Protein AF-A0A078LH61-F1 (afdb_monomer)

Mean predicted aligned error: 2.23 Å

Radius of gyration: 10.16 Å; Cα contacts (8 Å, |Δi|>4): 48; chains: 1; bounding box: 21×17×28 Å

Secondary structure (DSSP, 8-state):
--TTGGGTT-EEEHHHHHHHHHHTT--HHHHHHHH-S-SEEEHHHHHHHTT-

Structure (mmCIF, N/CA/C/O backbone):
data_AF-A0A078LH61-F1
#
_entry.id   AF-A0A078LH61-F1
#
loop_
_atom_site.group_PDB
_atom_site.id
_atom_site.type_symbol
_atom_site.label_atom_id
_atom_site.label_alt_id
_atom_site.label_comp_id
_atom_site.label_asym_id
_atom_site.label_entity_id
_atom_site.label_seq_id
_atom_site.pdbx_PDB_ins_code
_atom_site.Cartn_x
_atom_site.Cartn_y
_atom_site.Cartn_z
_atom_site.occupancy
_atom_site.B_iso_or_equiv
_atom_site.auth_seq_id
_atom_site.auth_comp_id
_atom_site.auth_asym_id
_atom_site.auth_atom_id
_atom_site.pdbx_PDB_model_num
ATOM 1 N N . MET A 1 1 ? 9.729 7.721 18.403 1.00 70.00 1 MET A N 1
ATOM 2 C CA . MET A 1 1 ? 8.708 7.038 17.602 1.00 70.00 1 MET A CA 1
ATOM 3 C C . MET A 1 1 ? 9.154 7.102 16.159 1.00 70.00 1 MET A C 1
ATOM 5 O O . MET A 1 1 ? 9.306 8.202 15.631 1.00 70.00 1 MET A O 1
ATOM 9 N N . THR A 1 2 ? 9.506 5.961 15.582 1.00 90.50 2 THR A N 1
ATOM 10 C CA . THR A 1 2 ? 9.854 5.860 14.161 1.00 90.50 2 THR A CA 1
ATOM 11 C C . THR A 1 2 ? 8.586 5.922 13.307 1.00 90.50 2 THR A C 1
ATOM 13 O O . THR A 1 2 ? 7.473 5.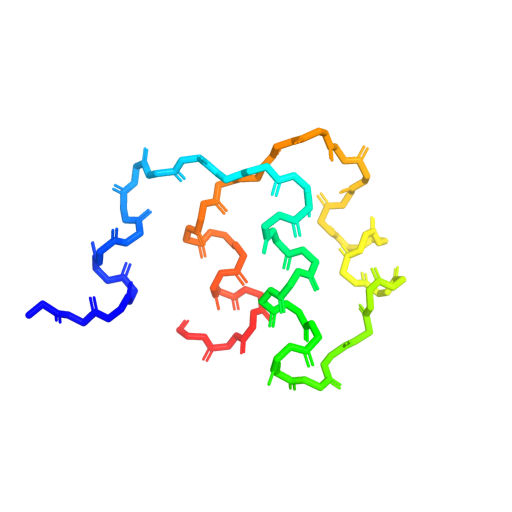775 13.814 1.00 90.50 2 THR A O 1
ATOM 16 N N . TYR A 1 3 ? 8.740 6.144 12.002 1.00 88.38 3 TYR A N 1
ATOM 17 C CA . TYR A 1 3 ? 7.602 6.099 11.082 1.00 88.38 3 TYR A CA 1
ATOM 18 C C . TYR A 1 3 ? 6.939 4.709 11.061 1.00 88.38 3 TYR A C 1
ATOM 20 O O . TYR A 1 3 ? 5.715 4.612 11.065 1.00 88.38 3 TYR A O 1
ATOM 28 N N . TYR A 1 4 ? 7.738 3.644 11.155 1.00 92.12 4 TYR A N 1
ATOM 29 C CA . TYR A 1 4 ? 7.253 2.268 11.251 1.00 92.12 4 TYR A CA 1
ATOM 30 C C . TYR A 1 4 ? 6.430 2.005 12.523 1.00 92.12 4 TYR A C 1
ATOM 32 O O . TYR A 1 4 ? 5.335 1.452 12.453 1.00 92.12 4 TYR A O 1
ATOM 40 N N . GLU A 1 5 ? 6.912 2.459 13.685 1.00 92.19 5 GLU A N 1
ATOM 41 C CA . GLU A 1 5 ? 6.172 2.348 14.953 1.00 92.19 5 GLU A CA 1
ATOM 42 C C . GLU A 1 5 ? 4.853 3.129 14.914 1.00 92.19 5 GLU A C 1
ATOM 44 O O . GLU A 1 5 ? 3.871 2.717 15.520 1.00 92.19 5 GLU A O 1
ATOM 49 N N . SER A 1 6 ? 4.803 4.250 14.185 1.00 91.88 6 SER A N 1
ATOM 50 C CA . SER A 1 6 ? 3.573 5.041 14.044 1.00 91.88 6 SER A CA 1
ATOM 51 C C . SER A 1 6 ? 2.496 4.394 13.170 1.00 91.88 6 SER A C 1
ATOM 53 O O . SER A 1 6 ? 1.374 4.886 13.148 1.00 91.88 6 SER A O 1
ATOM 55 N N . ALA A 1 7 ? 2.830 3.322 12.449 1.00 93.94 7 ALA A N 1
ATOM 56 C CA . ALA A 1 7 ? 1.907 2.602 11.578 1.00 93.94 7 ALA A CA 1
ATOM 57 C C . ALA A 1 7 ? 1.266 1.371 12.248 1.00 93.94 7 ALA A C 1
ATOM 59 O O . ALA A 1 7 ? 0.431 0.715 11.629 1.00 93.94 7 ALA A O 1
ATOM 60 N N . GLU A 1 8 ? 1.659 1.026 13.477 1.00 95.31 8 GLU A N 1
ATOM 61 C CA . GLU A 1 8 ? 1.156 -0.163 14.172 1.00 95.31 8 GLU A CA 1
ATOM 62 C C . GLU A 1 8 ? -0.362 -0.094 14.395 1.00 95.31 8 GLU A C 1
ATOM 64 O O . GLU A 1 8 ? -0.872 0.836 15.016 1.00 95.31 8 GLU A O 1
ATOM 69 N N . GLY A 1 9 ? -1.087 -1.091 13.875 1.00 94.56 9 GLY A N 1
ATOM 70 C CA . GLY A 1 9 ? -2.548 -1.176 13.977 1.00 94.56 9 GLY A CA 1
ATOM 71 C C . GLY A 1 9 ? -3.319 -0.199 13.081 1.00 94.56 9 GLY A C 1
ATOM 72 O O . GLY A 1 9 ? -4.550 -0.173 13.133 1.00 94.56 9 GLY A O 1
ATOM 73 N N . GLU A 1 10 ? -2.630 0.584 12.249 1.00 96.88 10 GLU A N 1
ATOM 74 C CA . GLU A 1 10 ? -3.255 1.537 11.337 1.00 96.88 10 GLU A CA 1
ATOM 75 C C . GLU A 1 10 ? -3.639 0.872 10.013 1.00 96.88 10 GLU A C 1
ATOM 77 O O . GLU A 1 10 ? -2.879 0.115 9.410 1.00 96.88 10 GLU A O 1
ATOM 82 N N . THR A 1 11 ? -4.826 1.205 9.511 1.00 97.94 11 THR A N 1
ATOM 83 C CA . THR A 1 11 ? -5.286 0.783 8.183 1.00 97.94 11 THR A CA 1
ATOM 84 C C . THR A 1 11 ? -5.356 1.992 7.265 1.00 97.94 11 THR A C 1
ATOM 86 O O . THR A 1 11 ? -6.013 2.987 7.570 1.00 97.94 11 THR A O 1
ATOM 89 N N . ILE A 1 12 ? -4.719 1.900 6.100 1.00 97.88 12 ILE A N 1
ATOM 90 C CA . ILE A 1 12 ? -4.706 2.966 5.099 1.00 97.88 12 ILE A CA 1
ATOM 91 C C . ILE A 1 12 ? -5.509 2.582 3.861 1.00 97.88 12 ILE A C 1
ATOM 93 O O . ILE A 1 12 ? -5.615 1.417 3.485 1.00 97.88 12 ILE A O 1
ATOM 97 N N . THR A 1 13 ? -6.077 3.581 3.192 1.00 98.50 13 THR A N 1
ATOM 98 C CA . THR A 1 13 ? -6.780 3.376 1.922 1.00 98.50 13 THR A CA 1
ATOM 99 C C . THR A 1 13 ? -5.806 2.985 0.811 1.00 98.50 13 THR A C 1
ATOM 101 O O . THR A 1 13 ? -4.631 3.358 0.837 1.00 98.50 13 THR A O 1
ATOM 104 N N . LYS A 1 14 ? -6.314 2.335 -0.242 1.00 98.19 14 LYS A N 1
ATOM 105 C CA . LYS A 1 14 ? -5.551 2.083 -1.476 1.00 98.19 14 LYS A CA 1
ATOM 106 C C . LYS A 1 14 ? -4.877 3.340 -2.012 1.00 98.19 14 LYS A C 1
ATOM 108 O O . LYS A 1 14 ? -3.696 3.321 -2.332 1.00 98.19 14 LYS A O 1
ATOM 113 N N . SER A 1 15 ? -5.603 4.457 -2.068 1.00 98.19 15 SER A N 1
ATOM 114 C CA . SER A 1 15 ? -5.045 5.724 -2.548 1.00 98.19 15 SER A CA 1
ATOM 115 C C . SER A 1 15 ? -3.851 6.190 -1.713 1.00 98.19 15 SER A C 1
ATOM 117 O O . SER A 1 15 ? -2.869 6.669 -2.277 1.00 98.19 15 SER A O 1
ATOM 119 N N . ARG A 1 16 ? -3.904 6.017 -0.387 1.00 98.00 16 ARG A N 1
ATOM 120 C CA . ARG A 1 16 ? -2.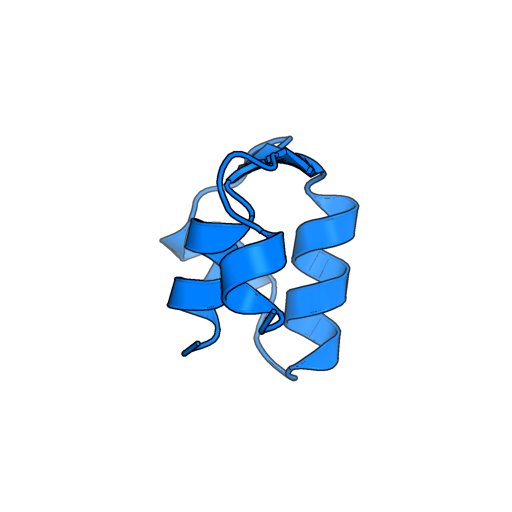801 6.351 0.516 1.00 98.00 16 ARG A CA 1
ATOM 121 C C . ARG A 1 16 ? -1.611 5.408 0.329 1.00 98.00 16 ARG A C 1
ATOM 123 O O . ARG A 1 16 ? -0.494 5.907 0.241 1.00 98.00 16 ARG A O 1
ATOM 130 N N . ALA A 1 17 ? -1.844 4.101 0.197 1.00 98.19 17 ALA A N 1
ATOM 131 C CA . ALA A 1 17 ? -0.788 3.123 -0.075 1.00 98.19 17 ALA A CA 1
ATOM 132 C C . ALA A 1 17 ? -0.056 3.433 -1.395 1.00 98.19 17 ALA A C 1
ATOM 134 O O . ALA A 1 17 ? 1.164 3.556 -1.408 1.00 98.19 17 ALA A O 1
ATOM 135 N N . LEU A 1 18 ? -0.793 3.696 -2.481 1.00 98.00 18 LEU A N 1
ATOM 136 C CA . LEU A 1 18 ? -0.209 4.048 -3.784 1.00 98.00 18 LEU A CA 1
ATOM 137 C C . LEU A 1 18 ? 0.549 5.386 -3.772 1.00 98.00 18 LEU A C 1
ATOM 139 O O . LEU A 1 18 ? 1.481 5.590 -4.549 1.00 98.00 18 LEU A O 1
ATOM 143 N N . ILE A 1 19 ? 0.168 6.330 -2.903 1.00 98.12 19 ILE A N 1
ATOM 144 C CA . ILE A 1 19 ? 0.968 7.544 -2.684 1.00 98.12 19 ILE A CA 1
ATOM 145 C C . ILE A 1 19 ? 2.322 7.178 -2.070 1.00 98.12 19 ILE A C 1
ATOM 147 O O . ILE A 1 19 ? 3.336 7.671 -2.555 1.00 98.12 19 ILE A O 1
ATOM 151 N N . GLU A 1 20 ? 2.363 6.322 -1.048 1.00 96.81 20 GLU A N 1
ATOM 152 C CA . GLU A 1 20 ? 3.633 5.914 -0.435 1.00 96.81 20 GLU A CA 1
ATOM 153 C C . GLU A 1 20 ? 4.502 5.112 -1.412 1.00 96.81 20 GLU A C 1
ATOM 155 O O . GLU A 1 20 ? 5.679 5.432 -1.560 1.00 96.81 20 GLU A O 1
ATOM 160 N N . VAL A 1 21 ? 3.922 4.179 -2.174 1.00 98.00 21 VAL A N 1
ATOM 161 C CA . VAL A 1 21 ? 4.630 3.425 -3.229 1.00 98.00 21 VAL A CA 1
ATOM 162 C C . VAL A 1 21 ? 5.296 4.369 -4.236 1.00 98.00 21 VAL A C 1
ATOM 164 O O . VAL A 1 21 ? 6.499 4.271 -4.482 1.00 98.00 21 VAL A O 1
ATOM 167 N N . ARG A 1 22 ? 4.561 5.368 -4.747 1.00 97.75 22 ARG A N 1
ATOM 168 C CA . ARG A 1 22 ? 5.120 6.379 -5.663 1.00 97.75 22 ARG A CA 1
ATOM 169 C C . ARG A 1 22 ? 6.217 7.226 -5.035 1.00 97.75 22 ARG A C 1
ATOM 171 O O . ARG A 1 22 ? 7.195 7.542 -5.707 1.00 97.75 22 ARG A O 1
ATOM 178 N N . ARG A 1 23 ? 6.071 7.613 -3.765 1.00 96.94 23 ARG A N 1
ATOM 179 C CA . ARG A 1 23 ? 7.082 8.418 -3.056 1.00 96.94 23 ARG A CA 1
ATOM 180 C C . ARG A 1 23 ? 8.402 7.671 -2.876 1.00 96.94 23 ARG A C 1
ATOM 182 O O . ARG A 1 23 ? 9.440 8.322 -2.828 1.00 96.94 23 ARG A O 1
ATOM 189 N N . HIS A 1 24 ? 8.357 6.343 -2.837 1.00 96.62 24 HIS A N 1
ATOM 190 C CA . HIS A 1 24 ? 9.532 5.474 -2.781 1.00 96.62 24 HIS A CA 1
ATOM 191 C C . HIS A 1 24 ? 10.062 5.076 -4.165 1.00 96.62 24 HIS A C 1
ATOM 193 O O . HIS A 1 24 ? 11.041 4.344 -4.257 1.00 96.62 24 HIS A O 1
ATOM 199 N N . GLY A 1 25 ? 9.442 5.559 -5.249 1.00 97.31 25 GLY A N 1
ATOM 200 C CA . GLY A 1 25 ? 9.839 5.215 -6.616 1.00 97.31 25 GLY A CA 1
ATOM 201 C C . GLY A 1 25 ? 9.561 3.758 -6.995 1.00 97.31 25 GLY A C 1
ATOM 202 O O . GLY A 1 25 ? 10.130 3.272 -7.969 1.00 97.31 25 GLY A O 1
ATOM 203 N N . ALA A 1 26 ? 8.703 3.069 -6.239 1.00 97.50 26 ALA A N 1
ATOM 204 C CA . ALA A 1 26 ? 8.329 1.684 -6.485 1.00 97.50 26 ALA A CA 1
ATOM 205 C C . ALA A 1 26 ? 7.148 1.576 -7.469 1.00 97.50 26 ALA A C 1
ATOM 207 O O . ALA A 1 26 ? 6.412 2.537 -7.715 1.00 97.50 26 ALA A O 1
ATOM 208 N N . SER A 1 27 ? 6.973 0.391 -8.057 1.00 97.94 27 SER A N 1
ATOM 209 C CA . SER A 1 27 ? 5.928 0.121 -9.046 1.00 97.94 27 SER A CA 1
ATOM 210 C C . SER A 1 27 ? 4.580 -0.143 -8.374 1.00 97.94 27 SER A C 1
ATOM 212 O O . SER A 1 27 ? 4.421 -1.118 -7.643 1.00 97.94 27 SER A O 1
ATOM 214 N N . GLU A 1 28 ? 3.569 0.678 -8.682 1.00 98.06 28 GLU A N 1
ATOM 215 C CA . GLU A 1 28 ? 2.188 0.440 -8.231 1.00 98.06 28 GLU A CA 1
ATOM 216 C C . GLU A 1 28 ? 1.658 -0.918 -8.710 1.00 98.06 28 GLU A C 1
ATOM 218 O O . GLU A 1 28 ? 0.964 -1.611 -7.975 1.00 98.06 28 GLU A O 1
ATOM 223 N N . SER A 1 29 ? 1.995 -1.315 -9.940 1.00 97.94 29 SER A N 1
ATOM 224 C CA . SER A 1 29 ? 1.543 -2.591 -10.505 1.00 97.94 29 SER A CA 1
ATOM 225 C C . SER A 1 29 ? 2.154 -3.804 -9.803 1.00 97.94 29 SER A C 1
ATOM 227 O O . SER A 1 29 ?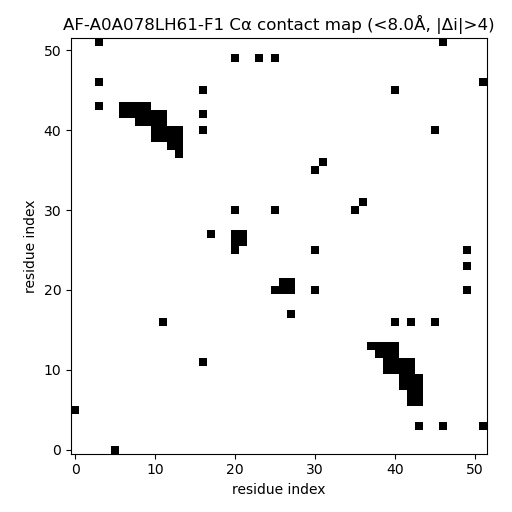 1.462 -4.799 -9.599 1.00 97.94 29 SER A O 1
ATOM 229 N N . GLU A 1 30 ? 3.420 -3.711 -9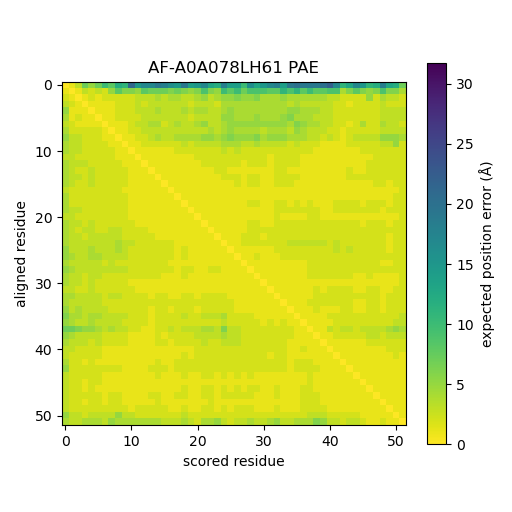.395 1.00 98.31 30 GLU A N 1
ATOM 230 C CA . GLU A 1 30 ? 4.114 -4.757 -8.638 1.00 98.31 30 GLU A CA 1
ATOM 231 C C . GLU A 1 30 ? 3.534 -4.853 -7.230 1.00 98.31 30 GLU A C 1
ATOM 233 O O . GLU A 1 30 ? 3.094 -5.923 -6.823 1.00 98.31 30 GLU A O 1
ATOM 238 N N . PHE A 1 31 ? 3.379 -3.707 -6.559 1.00 98.50 31 PHE A N 1
ATOM 239 C CA . PHE A 1 31 ? 2.721 -3.621 -5.259 1.00 98.50 31 PHE A CA 1
ATOM 240 C C . PHE A 1 31 ? 1.332 -4.274 -5.272 1.00 98.50 31 PHE A C 1
ATOM 242 O O . PHE A 1 31 ? 1.045 -5.124 -4.437 1.00 98.50 31 PHE A O 1
ATOM 249 N N . LEU A 1 32 ? 0.473 -3.932 -6.239 1.00 98.06 32 LEU A N 1
ATOM 250 C CA . LEU A 1 32 ? -0.877 -4.504 -6.340 1.00 98.06 32 LEU A CA 1
ATOM 251 C C . LEU A 1 32 ? -0.872 -5.993 -6.716 1.00 98.06 32 LEU A C 1
ATOM 253 O O . LEU A 1 32 ? -1.809 -6.707 -6.367 1.00 98.06 32 LEU A O 1
ATOM 257 N N . THR A 1 33 ? 0.156 -6.464 -7.423 1.00 98.19 33 THR A N 1
ATOM 258 C 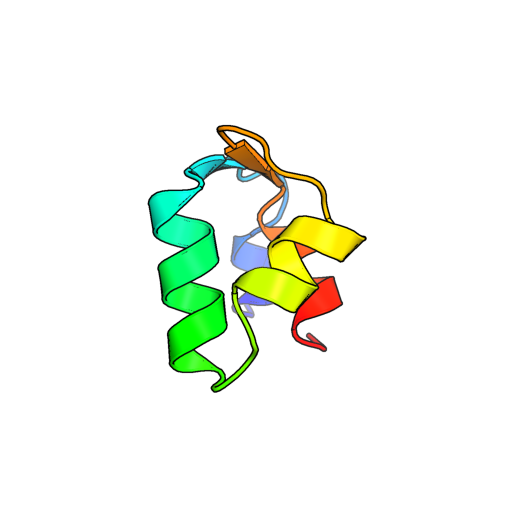CA . THR A 1 33 ? 0.306 -7.885 -7.768 1.00 98.19 33 THR A CA 1
ATOM 259 C C . THR A 1 33 ? 0.713 -8.707 -6.548 1.00 98.19 33 THR A C 1
ATOM 261 O O . THR A 1 33 ? 0.186 -9.799 -6.350 1.00 98.19 33 THR A O 1
ATOM 264 N N . GLU A 1 34 ? 1.615 -8.185 -5.717 1.00 97.94 34 GLU A N 1
ATOM 265 C CA . GLU A 1 34 ? 2.144 -8.903 -4.554 1.00 97.94 34 GLU A CA 1
ATOM 266 C C . GLU A 1 34 ? 1.259 -8.770 -3.311 1.00 97.94 34 GLU A C 1
ATOM 268 O O . GLU A 1 34 ? 0.995 -9.758 -2.629 1.00 97.94 34 GLU A O 1
ATOM 273 N N . MET A 1 35 ? 0.756 -7.565 -3.034 1.00 97.38 35 MET A N 1
ATOM 274 C CA . MET A 1 35 ? -0.090 -7.277 -1.868 1.00 97.38 35 MET A CA 1
ATOM 275 C C . MET A 1 35 ? -1.580 -7.534 -2.139 1.00 97.38 35 MET A C 1
ATOM 277 O O . MET A 1 35 ? -2.380 -7.596 -1.204 1.00 97.38 35 MET A O 1
ATOM 281 N N . GLY A 1 36 ? -1.951 -7.698 -3.413 1.00 97.88 36 GLY A N 1
ATOM 282 C CA . GLY A 1 36 ? -3.329 -7.829 -3.878 1.00 97.88 36 GLY A CA 1
ATOM 283 C C . GLY A 1 36 ? -4.035 -6.483 -4.052 1.00 97.88 36 GLY A C 1
ATOM 284 O O . GLY A 1 36 ? -3.771 -5.522 -3.335 1.00 97.88 36 GLY A O 1
ATOM 285 N N . ASP A 1 37 ? -4.978 -6.409 -4.998 1.00 97.62 37 ASP A N 1
ATOM 286 C CA . ASP A 1 37 ? -5.788 -5.206 -5.209 1.00 97.62 37 ASP A CA 1
ATOM 287 C C . ASP A 1 37 ? -6.983 -5.163 -4.243 1.00 97.62 37 ASP A C 1
ATOM 289 O O . ASP A 1 37 ? -8.055 -5.718 -4.503 1.00 97.62 37 ASP A O 1
ATOM 293 N N . THR A 1 38 ? -6.792 -4.485 -3.114 1.00 96.81 38 THR A N 1
ATOM 294 C CA . THR A 1 38 ? -7.828 -4.243 -2.106 1.00 96.81 38 THR A CA 1
ATOM 295 C C . THR A 1 38 ? -8.113 -2.748 -1.932 1.00 96.81 38 THR A C 1
ATOM 297 O O . THR A 1 38 ? -7.352 -1.873 -2.355 1.00 96.81 38 THR A O 1
ATOM 300 N N . GLN A 1 39 ? -9.231 -2.429 -1.271 1.00 97.56 39 GLN A N 1
ATOM 301 C CA . GLN A 1 39 ? -9.594 -1.045 -0.938 1.00 97.56 39 GLN A CA 1
ATOM 302 C C . GLN A 1 39 ? -8.759 -0.462 0.217 1.00 97.56 39 GLN A C 1
ATOM 304 O O . GLN A 1 39 ? -8.664 0.764 0.343 1.00 97.56 39 GLN A O 1
ATOM 309 N N . SER A 1 40 ? -8.157 -1.318 1.044 1.00 97.69 40 SER A N 1
ATOM 310 C CA . SER A 1 40 ? -7.432 -0.939 2.256 1.00 97.69 40 SER A CA 1
ATOM 311 C C . SER A 1 40 ? -6.312 -1.921 2.587 1.00 97.69 40 SER A C 1
ATOM 313 O O . SER A 1 40 ? -6.463 -3.126 2.384 1.00 97.69 40 SER A O 1
ATOM 315 N N . TYR A 1 41 ? -5.235 -1.400 3.165 1.00 98.12 41 TYR A N 1
ATOM 316 C CA . TYR A 1 41 ? -4.028 -2.141 3.514 1.00 98.12 41 TYR A CA 1
ATOM 317 C C . TYR A 1 41 ? -3.654 -1.859 4.965 1.00 98.12 41 TYR A C 1
ATOM 319 O O . TYR A 1 41 ? -3.847 -0.742 5.450 1.00 98.12 41 TYR A O 1
ATOM 327 N N . ASP A 1 42 ? -3.090 -2.860 5.630 1.00 98.12 42 ASP A N 1
ATOM 328 C CA . ASP A 1 42 ? -2.375 -2.647 6.883 1.00 98.12 42 ASP A CA 1
ATOM 329 C C . ASP A 1 42 ? -1.153 -1.756 6.618 1.00 98.12 42 ASP A C 1
ATOM 331 O O . ASP A 1 42 ? -0.377 -2.002 5.689 1.00 98.12 42 ASP A O 1
ATOM 335 N N . ALA A 1 43 ? -1.016 -0.678 7.386 1.00 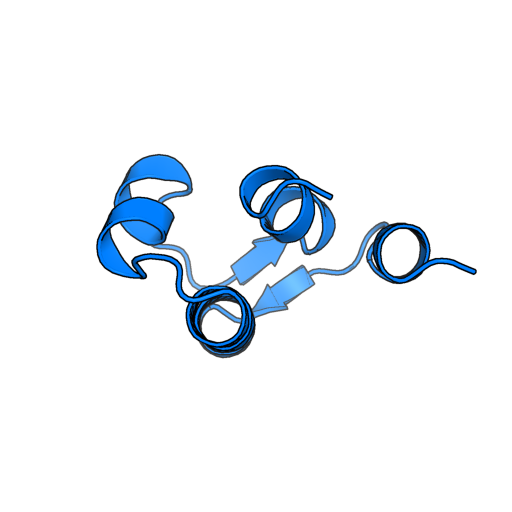97.81 43 ALA A N 1
ATOM 336 C CA . ALA A 1 43 ? 0.016 0.316 7.146 1.00 97.81 43 ALA A CA 1
ATOM 337 C C . ALA A 1 43 ? 1.423 -0.259 7.363 1.00 97.81 43 ALA A C 1
ATOM 339 O O . ALA A 1 43 ? 2.318 0.050 6.576 1.00 97.81 43 ALA A O 1
ATOM 340 N N . GLN A 1 44 ? 1.625 -1.128 8.361 1.00 97.38 44 GLN A N 1
ATOM 341 C CA . GLN A 1 44 ? 2.920 -1.775 8.580 1.00 97.38 44 GLN A CA 1
ATOM 342 C C . GLN A 1 44 ? 3.255 -2.741 7.454 1.00 97.38 44 GLN A C 1
ATOM 344 O O . GLN A 1 44 ? 4.382 -2.719 6.975 1.00 97.38 44 GLN A O 1
ATOM 349 N N . ALA A 1 45 ? 2.293 -3.517 6.963 1.00 97.81 45 ALA A N 1
ATOM 350 C CA . ALA A 1 45 ? 2.515 -4.412 5.833 1.00 97.81 45 ALA A CA 1
ATOM 351 C C . ALA A 1 45 ? 2.977 -3.646 4.578 1.00 97.81 45 ALA A C 1
ATOM 353 O O . ALA A 1 45 ? 3.880 -4.101 3.876 1.00 97.81 45 ALA A O 1
ATOM 354 N N . VAL A 1 46 ? 2.423 -2.452 4.325 1.00 97.69 46 VAL A N 1
ATOM 355 C CA . VAL A 1 46 ? 2.894 -1.572 3.240 1.00 97.69 46 VAL A CA 1
ATOM 356 C C . VAL A 1 46 ? 4.327 -1.099 3.483 1.00 97.69 46 VAL A C 1
ATOM 358 O O . VAL A 1 46 ? 5.131 -1.107 2.556 1.00 97.69 46 VAL A O 1
ATOM 361 N N . LEU A 1 47 ? 4.676 -0.711 4.712 1.00 97.06 47 LEU A N 1
ATOM 362 C CA . LEU A 1 47 ? 6.036 -0.275 5.040 1.00 97.06 47 LEU A CA 1
ATOM 363 C C . LEU A 1 47 ? 7.058 -1.418 4.958 1.00 97.06 47 LEU A C 1
ATOM 365 O O . LEU A 1 47 ? 8.134 -1.211 4.406 1.00 97.06 47 LEU A O 1
ATOM 369 N N . VAL A 1 48 ? 6.707 -2.622 5.414 1.00 97.56 48 VAL A N 1
ATOM 370 C CA . VAL A 1 48 ? 7.547 -3.823 5.279 1.00 97.56 48 VAL A CA 1
ATOM 371 C C . VAL A 1 48 ? 7.822 -4.118 3.807 1.00 97.56 48 VAL A C 1
ATOM 373 O O . VAL A 1 48 ? 8.967 -4.363 3.436 1.00 97.56 48 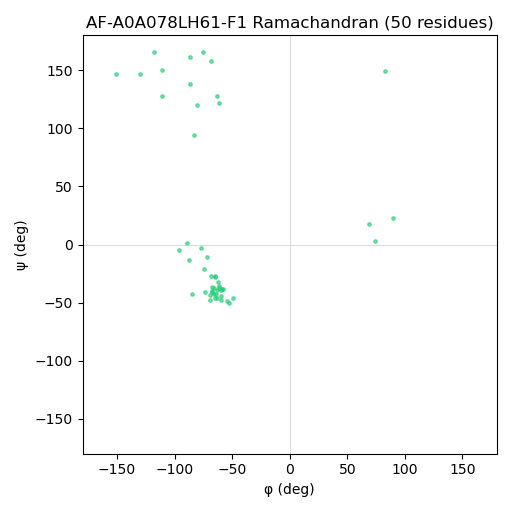VAL A O 1
ATOM 376 N N . TRP A 1 49 ? 6.801 -4.039 2.948 1.00 97.94 49 TRP A N 1
ATOM 377 C CA . TRP A 1 49 ? 6.979 -4.212 1.503 1.00 97.94 49 TRP A CA 1
ATOM 378 C C . TRP A 1 49 ? 7.917 -3.152 0.898 1.00 97.94 49 TRP A C 1
ATOM 380 O O . TRP A 1 49 ? 8.723 -3.454 0.023 1.00 97.94 49 TRP A O 1
ATOM 390 N N . LEU A 1 50 ? 7.868 -1.919 1.411 1.00 96.94 50 LEU A N 1
ATOM 391 C CA . LEU A 1 50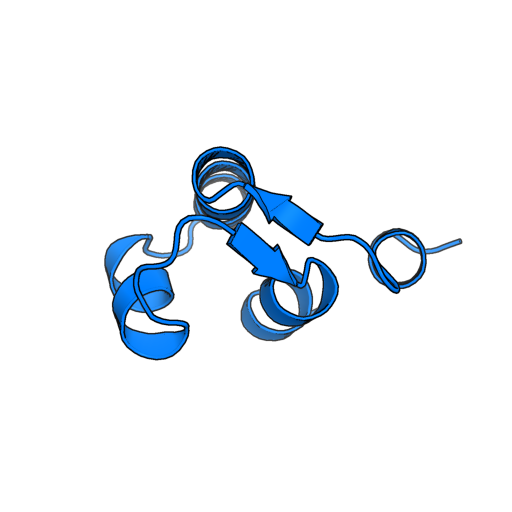 ? 8.766 -0.823 1.026 1.00 96.94 50 LEU A CA 1
ATOM 392 C C . LEU A 1 50 ? 10.179 -0.926 1.637 1.00 96.94 50 LEU A C 1
ATOM 394 O O . LEU A 1 50 ? 11.032 -0.097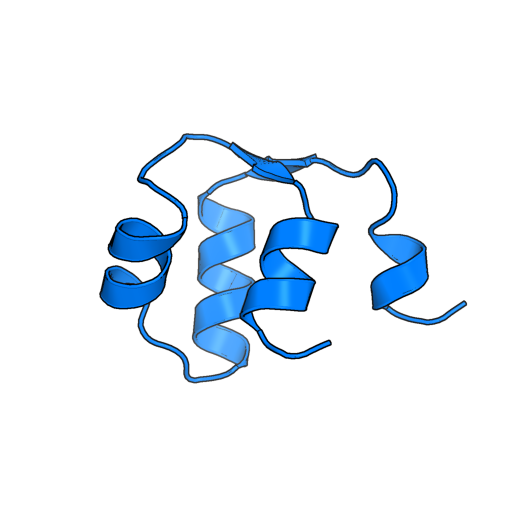 1.315 1.00 96.94 50 LEU A O 1
ATOM 398 N N . GLY A 1 51 ? 10.442 -1.928 2.483 1.00 95.44 51 GLY A N 1
ATOM 399 C CA . GLY A 1 51 ? 11.759 -2.207 3.061 1.00 95.44 51 GLY A CA 1
ATOM 400 C C . GLY A 1 51 ? 12.065 -1.500 4.386 1.00 95.44 51 GLY A C 1
ATOM 401 O O . GLY A 1 51 ? 13.243 -1.307 4.695 1.00 95.44 51 GLY A O 1
ATOM 402 N N . TYR A 1 52 ? 11.038 -1.092 5.138 1.00 92.06 52 TYR A N 1
ATOM 403 C CA . TYR A 1 52 ? 11.173 -0.556 6.501 1.00 92.06 52 TYR A CA 1
ATOM 404 C C . TYR A 1 52 ? 11.289 -1.638 7.576 1.00 92.06 52 TYR A C 1
ATOM 406 O O . TYR A 1 52 ? 10.732 -2.742 7.384 1.00 92.06 52 TYR A O 1
#

Solvent-accessible surface area (backbone atoms only — not comparable to full-atom values): 3128 Å² total; per-residue (Å²): 132,53,77,69,67,71,21,67,95,37,74,36,44,39,71,56,51,49,50,52,36,53,76,70,73,45,57,60,69,56,49,36,68,76,75,47,88,56,73,58,42,52,36,44,62,54,40,46,75,74,70,102

Sequence (52 aa):
MTYYESAEGETITKSRALIEVRRHGASESEFLTEMGDTQSYDAQAVLVWLGY

Organism: Citrobacter koseri (NCBI:txid545)

Foldseek 3Di:
DDPLVVLVPNKDFLVVLVVVCVVLVHDNVVCCVVVNDDGIDRRNVSVVVSPD

pLDDT: mean 96.22, std 4.31, range [70.0, 98.5]